Protein AF-W2M562-F1 (afdb_monomer)

Mean predicted aligned error: 15.09 Å

pLDDT: mean 83.41, std 9.95, range [52.66, 96.5]

Secondary structure (DSSP, 8-state):
-EEE--SSEEEEEEEEETTEEEEEEEEE-SSSPPP--TT---EE---TTPPPSSTTEEETTSHHHHHHHHHHHHHHS-HHHHHHHHHHHHHHHHTSPPSS----PPPP--PPPPPSGGGTTS-TT---HHHHHHHHHHHHHH--

Foldseek 3Di:
DKFADDPFWDWDQDDDDPNHRPDIDIAGLDPDDDDDDPPDPGDDDDDPPDDDPDPRIDDCPDPVSVVSVVSSCVRPDDPVVVVVVVVVVVVVVVVDDPPDDDDDDPDPPDDDDDDVVVVVVPDPPDDDPVRVVVVVVVVVVVVD

Structure (mmCIF, N/CA/C/O backbone):
data_AF-W2M562-F1
#
_entry.id   AF-W2M562-F1
#
loop_
_atom_site.group_PDB
_atom_site.id
_atom_site.type_symbol
_atom_site.label_atom_id
_atom_site.label_alt_id
_atom_site.label_comp_id
_atom_site.label_asym_id
_atom_site.label_entity_id
_atom_site.label_seq_id
_atom_site.pdbx_PDB_ins_code
_atom_site.Cartn_x
_atom_site.Cartn_y
_atom_site.Cartn_z
_atom_site.occupancy
_atom_site.B_iso_or_equiv
_atom_site.auth_seq_id
_atom_site.auth_comp_id
_atom_site.auth_asym_id
_atom_site.auth_atom_id
_atom_site.pdbx_PDB_model_num
ATOM 1 N N . MET A 1 1 ? 14.201 -9.585 -6.812 1.00 86.25 1 MET A N 1
ATOM 2 C CA . MET A 1 1 ? 13.310 -8.873 -7.762 1.00 86.25 1 MET A CA 1
ATOM 3 C C . MET A 1 1 ? 13.239 -7.412 -7.375 1.00 86.25 1 MET A C 1
ATOM 5 O O . MET A 1 1 ? 13.188 -7.111 -6.186 1.00 86.25 1 MET A O 1
ATOM 9 N N . TRP A 1 2 ? 13.209 -6.537 -8.370 1.00 90.25 2 TRP A N 1
ATOM 10 C CA . TRP A 1 2 ? 13.149 -5.095 -8.197 1.00 90.25 2 TRP A CA 1
ATOM 11 C C . TRP A 1 2 ? 11.940 -4.532 -8.932 1.00 90.25 2 TRP A C 1
ATOM 13 O O . TRP A 1 2 ? 11.614 -4.987 -10.028 1.00 90.25 2 TRP A O 1
ATOM 23 N N . VAL A 1 3 ? 11.282 -3.547 -8.331 1.00 91.94 3 VAL A N 1
ATOM 24 C CA . VAL A 1 3 ? 10.059 -2.932 -8.854 1.00 91.94 3 VAL A CA 1
ATOM 25 C C . VAL A 1 3 ? 10.233 -1.424 -8.902 1.00 91.94 3 VAL A C 1
ATOM 27 O O . VAL A 1 3 ? 10.821 -0.836 -7.998 1.00 91.94 3 VAL A O 1
ATOM 30 N N . ARG A 1 4 ? 9.711 -0.795 -9.949 1.00 92.62 4 ARG A N 1
ATOM 31 C CA . ARG A 1 4 ? 9.718 0.651 -10.137 1.00 92.62 4 ARG A CA 1
ATOM 32 C C . ARG A 1 4 ? 8.287 1.166 -10.196 1.00 92.62 4 ARG A C 1
ATOM 34 O O . ARG A 1 4 ? 7.488 0.726 -11.019 1.00 92.62 4 ARG A O 1
ATOM 41 N N . ARG A 1 5 ? 7.987 2.138 -9.340 1.00 90.25 5 ARG A N 1
ATOM 42 C CA . ARG A 1 5 ? 6.747 2.910 -9.393 1.00 90.25 5 ARG A CA 1
ATOM 43 C C . ARG A 1 5 ? 6.832 3.971 -10.494 1.00 90.25 5 ARG A C 1
ATOM 45 O O . ARG A 1 5 ? 7.897 4.528 -10.762 1.00 90.25 5 ARG A O 1
ATOM 52 N N . THR A 1 6 ? 5.686 4.274 -11.092 1.00 89.81 6 THR A N 1
ATOM 53 C CA . THR A 1 6 ? 5.482 5.493 -11.885 1.00 89.81 6 THR A CA 1
ATOM 54 C C . THR A 1 6 ? 4.624 6.478 -11.100 1.00 89.81 6 THR A C 1
ATOM 56 O O . THR A 1 6 ? 3.994 6.114 -10.108 1.00 89.81 6 THR A O 1
ATOM 59 N N . GLU A 1 7 ? 4.572 7.727 -11.545 1.00 88.44 7 GLU A N 1
ATOM 60 C CA . GLU A 1 7 ? 3.745 8.754 -10.907 1.00 88.44 7 GLU A CA 1
ATOM 61 C C . GLU A 1 7 ? 2.289 8.290 -10.723 1.00 88.44 7 GLU A C 1
ATOM 63 O O . GLU A 1 7 ? 1.728 8.413 -9.635 1.00 88.44 7 GLU A O 1
ATOM 68 N N . LYS A 1 8 ? 1.740 7.634 -11.754 1.00 90.56 8 LYS A N 1
ATOM 69 C CA . LYS A 1 8 ? 0.333 7.224 -11.830 1.00 90.56 8 LYS A CA 1
ATOM 70 C C . LYS A 1 8 ? 0.067 5.778 -11.411 1.00 90.56 8 LYS A C 1
ATOM 72 O O . LYS A 1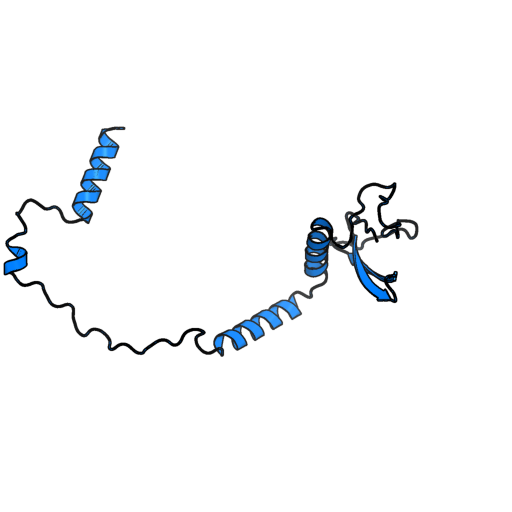 8 ? -1.055 5.462 -11.039 1.00 90.56 8 LYS A O 1
ATOM 77 N N . VAL A 1 9 ? 1.058 4.884 -11.490 1.00 91.88 9 VAL A N 1
ATOM 78 C CA . VAL A 1 9 ? 0.849 3.437 -11.303 1.00 91.88 9 VAL A CA 1
ATOM 79 C C . VAL A 1 9 ? 1.868 2.822 -10.356 1.00 91.88 9 VAL A C 1
ATOM 81 O O . VAL A 1 9 ? 3.083 2.997 -10.523 1.00 91.88 9 VAL A O 1
ATOM 84 N N . ILE A 1 10 ? 1.360 2.028 -9.412 1.00 93.56 10 ILE A N 1
ATOM 85 C CA . ILE A 1 10 ? 2.146 1.227 -8.474 1.00 93.56 10 ILE A CA 1
ATOM 86 C C . ILE A 1 10 ? 2.057 -0.256 -8.866 1.00 93.56 10 ILE A C 1
ATOM 88 O O . ILE A 1 10 ? 0.951 -0.791 -8.964 1.00 93.56 10 ILE A O 1
ATOM 92 N N . PRO A 1 11 ? 3.192 -0.948 -9.076 1.00 92.88 11 PRO A N 1
ATOM 93 C CA . PRO A 1 11 ? 3.192 -2.385 -9.301 1.00 92.88 11 PRO A CA 1
ATOM 94 C C . PRO A 1 11 ? 3.210 -3.151 -7.973 1.00 92.88 11 PRO A C 1
ATOM 96 O O . PRO A 1 11 ? 4.010 -2.869 -7.078 1.00 92.88 11 PRO A O 1
ATOM 99 N N . SER A 1 12 ? 2.375 -4.180 -7.885 1.00 90.69 12 SER A N 1
ATOM 100 C CA . SER A 1 12 ? 2.304 -5.124 -6.770 1.00 90.69 12 SER A CA 1
ATOM 101 C C . SER A 1 12 ? 2.567 -6.531 -7.284 1.00 90.69 12 SER A C 1
ATOM 103 O O . SER A 1 12 ? 1.880 -7.020 -8.185 1.00 90.69 12 SER A O 1
ATOM 105 N N . VAL A 1 13 ? 3.543 -7.222 -6.706 1.00 87.94 13 VAL A N 1
ATOM 106 C CA . VAL A 1 13 ? 3.800 -8.622 -7.061 1.00 87.94 13 VAL A CA 1
ATOM 107 C C . VAL A 1 13 ? 2.817 -9.502 -6.300 1.00 87.94 13 VAL A C 1
ATOM 109 O O . VAL A 1 13 ? 2.821 -9.514 -5.075 1.00 87.94 13 VAL A O 1
ATOM 112 N N . THR A 1 14 ? 1.941 -10.203 -7.021 1.00 81.31 14 THR A N 1
ATOM 113 C CA . THR A 1 14 ? 0.794 -10.915 -6.415 1.00 81.31 14 THR A CA 1
ATOM 114 C C . THR A 1 14 ? 0.952 -12.426 -6.401 1.00 81.31 14 THR A C 1
ATOM 116 O O . THR A 1 14 ? 0.290 -13.103 -5.621 1.00 81.31 14 THR A O 1
ATOM 119 N N . ARG A 1 15 ? 1.812 -12.983 -7.258 1.00 73.00 15 ARG A N 1
ATOM 120 C CA . ARG A 1 15 ? 2.010 -14.431 -7.331 1.00 73.00 15 ARG A CA 1
ATOM 121 C C . ARG A 1 15 ? 3.463 -14.767 -7.581 1.00 73.00 15 ARG A C 1
ATOM 123 O O . ARG A 1 15 ? 4.042 -14.268 -8.544 1.00 73.00 15 ARG A O 1
ATOM 130 N N . PHE A 1 16 ? 3.987 -15.683 -6.779 1.00 75.12 16 PHE A N 1
ATOM 131 C CA . PHE A 1 16 ? 5.269 -16.337 -6.999 1.00 75.12 16 PHE A CA 1
ATOM 132 C C . PHE A 1 16 ? 5.046 -17.815 -7.330 1.00 75.12 16 PHE A C 1
ATOM 134 O O . PHE A 1 16 ? 4.131 -18.450 -6.803 1.00 75.12 16 PHE A O 1
ATOM 141 N N . ARG A 1 17 ? 5.867 -18.372 -8.218 1.00 73.94 17 ARG A N 1
ATOM 142 C CA . ARG A 1 17 ? 6.043 -19.820 -8.371 1.00 73.94 17 ARG A CA 1
ATOM 143 C C . ARG A 1 17 ? 7.536 -20.108 -8.406 1.00 73.94 17 ARG A C 1
ATOM 145 O O . ARG A 1 17 ? 8.222 -19.553 -9.259 1.00 73.94 17 ARG A O 1
ATOM 152 N N . ARG A 1 18 ? 8.018 -20.976 -7.507 1.00 77.12 18 ARG A N 1
ATOM 153 C CA . ARG A 1 18 ? 9.441 -21.362 -7.403 1.00 77.12 18 ARG A CA 1
ATOM 154 C C . ARG A 1 18 ? 10.371 -20.133 -7.398 1.00 77.12 18 ARG A C 1
ATOM 156 O O . ARG A 1 18 ? 11.222 -20.004 -8.271 1.00 77.12 18 ARG A O 1
ATOM 163 N N . ASP A 1 19 ? 10.095 -19.175 -6.511 1.00 70.38 19 ASP A N 1
ATOM 164 C CA . ASP A 1 19 ? 10.805 -17.886 -6.384 1.00 70.38 19 ASP A CA 1
ATOM 165 C C . ASP A 1 19 ? 10.807 -16.971 -7.617 1.00 70.38 19 ASP A C 1
ATOM 167 O O . ASP A 1 19 ? 11.498 -15.950 -7.658 1.00 70.38 19 ASP A O 1
ATOM 171 N N . ARG A 1 20 ? 9.967 -17.267 -8.614 1.00 71.50 20 ARG A N 1
ATOM 172 C CA . ARG A 1 20 ? 9.763 -16.407 -9.780 1.00 71.50 20 ARG A CA 1
ATOM 173 C C . ARG A 1 20 ? 8.422 -15.685 -9.692 1.00 71.50 20 ARG A C 1
ATOM 175 O O . ARG A 1 20 ? 7.398 -16.337 -9.476 1.00 71.50 20 ARG A O 1
ATOM 182 N N . PRO A 1 21 ? 8.388 -14.357 -9.875 1.00 74.62 21 PRO A N 1
ATOM 183 C CA . PRO A 1 21 ? 7.141 -13.614 -9.976 1.00 74.62 21 PRO A CA 1
ATOM 184 C C . PRO A 1 21 ? 6.392 -14.056 -11.238 1.00 74.62 21 PRO A C 1
ATOM 186 O O . PRO A 1 21 ? 6.918 -13.986 -12.343 1.00 74.62 21 PRO A O 1
ATOM 189 N N . VAL A 1 22 ? 5.160 -14.523 -11.071 1.00 79.88 22 VAL A N 1
ATOM 190 C CA . VAL A 1 22 ? 4.294 -14.985 -12.168 1.00 79.88 22 VAL A CA 1
ATOM 191 C C . VAL A 1 22 ? 3.287 -13.918 -12.567 1.00 79.88 22 VAL A C 1
ATOM 193 O O . VAL A 1 22 ? 2.876 -13.854 -13.721 1.00 79.88 22 VAL A O 1
ATOM 196 N N . ARG A 1 23 ? 2.868 -13.075 -11.620 1.00 87.69 23 ARG A N 1
ATOM 197 C CA . ARG A 1 23 ? 1.867 -12.041 -11.878 1.00 87.69 23 ARG A CA 1
ATOM 198 C C . ARG A 1 23 ? 2.206 -10.756 -11.147 1.00 87.69 23 ARG A C 1
ATOM 200 O O . ARG A 1 23 ? 2.409 -10.749 -9.930 1.00 87.69 23 ARG A O 1
ATOM 207 N N . ILE A 1 24 ? 2.193 -9.666 -11.903 1.00 88.50 24 ILE A N 1
ATOM 208 C CA . ILE A 1 24 ? 2.303 -8.305 -11.394 1.00 88.50 24 ILE A CA 1
ATOM 209 C C . ILE A 1 24 ? 0.950 -7.640 -11.618 1.00 88.50 24 ILE A C 1
ATOM 211 O O . ILE A 1 24 ? 0.420 -7.648 -12.727 1.00 88.50 24 ILE A O 1
ATOM 215 N N . ARG A 1 25 ? 0.369 -7.117 -10.544 1.00 90.25 25 ARG A N 1
ATOM 216 C CA . ARG A 1 25 ? -0.830 -6.286 -10.584 1.00 90.25 25 ARG A CA 1
ATOM 217 C C . ARG A 1 25 ? -0.388 -4.834 -10.681 1.00 90.25 25 ARG A C 1
ATOM 219 O O . ARG A 1 25 ? 0.536 -4.435 -9.982 1.00 90.25 25 ARG A O 1
ATOM 226 N N . LEU A 1 26 ? -1.039 -4.066 -11.541 1.00 91.25 26 LEU A N 1
ATOM 227 C CA . LEU A 1 26 ? -0.804 -2.636 -11.678 1.00 91.25 26 LEU A CA 1
ATOM 228 C C . LEU A 1 26 ? -1.990 -1.897 -11.073 1.00 91.25 26 LEU A C 1
ATOM 230 O O . LEU A 1 26 ? -3.120 -2.092 -11.515 1.00 91.25 26 LEU A O 1
ATOM 234 N N . THR A 1 27 ? -1.730 -1.079 -10.060 1.00 92.06 27 THR A N 1
ATOM 235 C CA . THR A 1 27 ? -2.747 -0.243 -9.425 1.00 92.06 27 THR A CA 1
ATOM 236 C C . THR A 1 27 ? -2.590 1.184 -9.921 1.00 92.06 27 THR A C 1
ATOM 238 O O . THR A 1 27 ? -1.534 1.788 -9.724 1.00 92.06 27 THR A O 1
ATOM 241 N N . ASN A 1 28 ? -3.632 1.718 -10.560 1.00 92.56 28 ASN A N 1
ATOM 242 C CA . ASN A 1 28 ? -3.722 3.145 -10.842 1.00 92.56 28 ASN A CA 1
ATOM 243 C C . ASN A 1 28 ? -3.996 3.894 -9.531 1.00 92.56 28 ASN A C 1
ATOM 245 O O . ASN A 1 28 ? -4.956 3.583 -8.837 1.00 92.56 28 ASN A O 1
ATOM 249 N N . VAL A 1 29 ? -3.126 4.842 -9.203 1.00 90.31 29 VAL A N 1
ATOM 250 C CA . VAL A 1 29 ? -3.205 5.706 -8.013 1.00 90.31 29 VAL A CA 1
ATOM 251 C C . VAL A 1 29 ? -3.608 7.133 -8.395 1.00 90.31 29 VAL A C 1
ATOM 253 O O . VAL A 1 29 ? -3.842 7.971 -7.534 1.00 90.31 29 VAL A O 1
ATOM 256 N N . SER A 1 30 ? -3.691 7.435 -9.692 1.00 87.50 30 SER A N 1
ATOM 257 C CA . SER A 1 30 ? -4.177 8.728 -10.163 1.00 87.50 30 SER A CA 1
ATOM 258 C C . SER A 1 30 ? -5.696 8.735 -10.314 1.00 87.50 30 SER A C 1
ATOM 260 O O . SER A 1 30 ? -6.298 7.725 -10.670 1.00 87.50 30 SER A O 1
ATOM 262 N N . GLU A 1 31 ? -6.302 9.905 -10.118 1.00 85.56 31 GLU A N 1
ATOM 263 C CA . GLU A 1 31 ? -7.746 10.125 -10.300 1.00 85.56 31 GLU A CA 1
ATOM 264 C C . GLU A 1 31 ? -8.205 9.916 -11.751 1.00 85.56 31 GLU A C 1
ATOM 266 O O . GLU A 1 31 ? -9.376 9.666 -12.021 1.00 85.56 31 GLU A O 1
ATOM 271 N N . ARG A 1 32 ? -7.275 10.028 -12.706 1.00 87.88 32 ARG A N 1
ATOM 272 C CA . ARG A 1 32 ? -7.534 9.897 -14.143 1.00 87.88 32 ARG A CA 1
ATOM 273 C C . ARG A 1 32 ? -7.088 8.532 -14.649 1.00 87.88 32 ARG A C 1
ATOM 275 O O . ARG A 1 32 ? -6.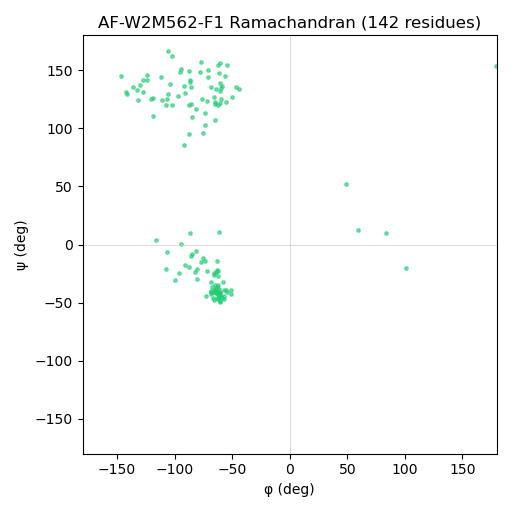263 7.856 -14.038 1.00 87.88 32 ARG A O 1
ATOM 282 N N . SER A 1 33 ? -7.578 8.142 -15.820 1.00 86.69 33 SER A N 1
ATOM 283 C CA . SER A 1 33 ? -7.095 6.950 -16.516 1.00 86.69 33 SER A CA 1
ATOM 284 C C . SER A 1 33 ? -5.578 7.034 -16.730 1.00 86.69 33 SER A C 1
ATOM 286 O O . SER A 1 33 ? -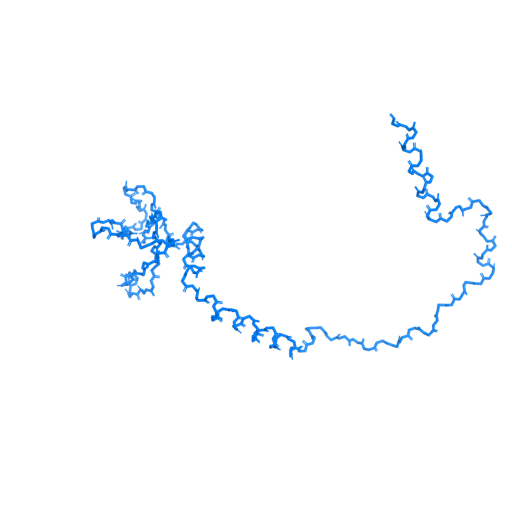5.065 7.982 -17.330 1.00 86.69 33 SER A O 1
ATOM 288 N N . ALA A 1 34 ? -4.847 6.042 -16.221 1.00 87.56 34 ALA A N 1
ATOM 289 C CA . ALA A 1 34 ? -3.404 5.962 -16.381 1.00 87.56 34 ALA A CA 1
ATOM 290 C C . ALA A 1 34 ? -3.037 5.162 -17.631 1.00 87.56 34 ALA A C 1
ATOM 292 O O . ALA A 1 34 ? -3.493 4.037 -17.826 1.00 87.56 34 ALA A O 1
ATOM 293 N N . TYR A 1 35 ? -2.154 5.730 -18.449 1.00 89.06 35 TYR A N 1
ATOM 294 C CA . TYR A 1 35 ? -1.541 5.039 -19.574 1.00 89.06 35 TYR A CA 1
ATOM 295 C C . TYR A 1 35 ? -0.162 4.512 -19.173 1.00 89.06 35 TYR A C 1
ATOM 297 O O . TYR A 1 35 ? 0.679 5.267 -18.678 1.00 89.06 35 TYR A O 1
ATOM 305 N N . VAL A 1 36 ? 0.073 3.218 -19.394 1.00 86.75 36 VAL A N 1
ATOM 306 C CA . VAL A 1 36 ? 1.363 2.564 -19.151 1.00 86.75 36 VAL A CA 1
ATOM 307 C C . VAL A 1 36 ? 1.871 2.005 -20.479 1.00 86.75 36 VAL A C 1
ATOM 309 O O . VAL A 1 36 ? 1.298 1.037 -20.977 1.00 86.75 36 VAL A O 1
ATOM 312 N N . PRO A 1 37 ? 2.943 2.576 -21.058 1.00 88.38 37 PRO A N 1
ATOM 313 C CA . PRO A 1 37 ? 3.541 2.029 -22.270 1.00 88.38 37 PRO A CA 1
ATOM 314 C C . PRO A 1 37 ? 4.042 0.599 -22.040 1.00 88.38 37 PRO A C 1
ATOM 316 O O . PRO A 1 37 ? 4.678 0.328 -21.020 1.00 88.38 37 PRO A O 1
ATOM 319 N N . ALA A 1 38 ? 3.837 -0.292 -23.012 1.00 83.88 38 ALA A N 1
ATOM 320 C CA . ALA A 1 38 ? 4.247 -1.699 -22.919 1.00 83.88 38 ALA A CA 1
ATOM 321 C C . ALA A 1 38 ? 5.758 -1.881 -22.670 1.00 83.88 38 ALA A C 1
ATOM 323 O O . ALA A 1 38 ? 6.178 -2.807 -21.984 1.00 83.88 38 ALA A O 1
ATOM 324 N N . PHE A 1 39 ? 6.582 -0.966 -23.188 1.00 83.44 39 PHE A N 1
ATOM 325 C CA . PHE A 1 39 ? 8.045 -1.008 -23.060 1.00 83.44 39 PHE A CA 1
ATOM 326 C C . PHE A 1 39 ? 8.552 -0.462 -21.719 1.00 83.44 39 PHE A C 1
ATOM 328 O O . PHE A 1 39 ? 9.755 -0.501 -21.444 1.00 83.44 39 PHE A O 1
ATOM 335 N N . ASN A 1 40 ? 7.662 0.083 -20.884 1.00 85.75 40 ASN A N 1
ATOM 336 C CA . ASN A 1 40 ? 8.056 0.651 -19.609 1.00 85.75 40 ASN A CA 1
ATOM 337 C C . ASN A 1 40 ? 8.388 -0.476 -18.624 1.00 85.75 40 ASN A C 1
ATOM 339 O O . ASN A 1 40 ? 7.529 -1.253 -18.206 1.00 85.75 40 ASN A O 1
ATOM 343 N N . ARG A 1 41 ? 9.665 -0.573 -18.249 1.00 87.44 41 ARG A N 1
ATOM 344 C CA . ARG A 1 41 ? 10.153 -1.608 -17.334 1.00 87.44 41 ARG A CA 1
ATOM 345 C C . ARG A 1 41 ? 9.722 -1.265 -15.907 1.00 87.44 41 ARG A C 1
ATOM 347 O O . ARG A 1 41 ? 10.371 -0.483 -15.219 1.00 87.44 41 ARG A O 1
ATOM 354 N N . LEU A 1 42 ? 8.603 -1.844 -15.476 1.00 88.69 42 LEU A N 1
ATOM 355 C CA . LEU A 1 42 ? 8.069 -1.676 -14.118 1.00 88.69 42 LEU A CA 1
ATOM 356 C C . LEU A 1 42 ? 8.639 -2.685 -13.119 1.00 88.69 42 LEU A C 1
ATOM 358 O O . LEU A 1 42 ? 8.590 -2.461 -11.912 1.00 88.69 42 LEU A O 1
ATOM 362 N N . ALA A 1 43 ? 9.189 -3.795 -13.602 1.00 89.06 43 ALA A N 1
ATOM 363 C CA . ALA A 1 43 ? 9.845 -4.782 -12.768 1.00 89.06 43 ALA A CA 1
ATOM 364 C C . ALA A 1 43 ? 11.003 -5.438 -13.509 1.00 89.06 43 ALA A C 1
ATOM 366 O O . ALA A 1 43 ? 10.934 -5.668 -14.716 1.00 89.06 43 ALA A O 1
ATOM 367 N N . VAL A 1 44 ? 12.059 -5.750 -12.764 1.00 89.31 44 VAL A N 1
ATOM 368 C CA . VAL A 1 44 ? 13.248 -6.424 -13.277 1.00 89.31 44 VAL A CA 1
ATOM 369 C C . VAL A 1 44 ? 13.671 -7.511 -12.292 1.00 89.31 44 VAL A C 1
ATOM 371 O O . VAL A 1 44 ? 13.697 -7.323 -11.070 1.00 89.31 44 VAL A O 1
ATOM 374 N N . LEU A 1 45 ? 13.997 -8.678 -12.836 1.00 87.12 45 LEU A N 1
ATOM 375 C CA . LEU A 1 45 ? 14.688 -9.738 -12.117 1.00 87.12 45 LEU A CA 1
ATOM 376 C C . LEU A 1 45 ? 16.190 -9.495 -12.254 1.00 87.12 45 LEU A C 1
ATOM 378 O O . LEU A 1 45 ? 16.708 -9.428 -13.361 1.00 87.12 45 LEU A O 1
ATOM 382 N N . VAL A 1 46 ? 16.857 -9.323 -11.120 1.00 86.44 46 VAL A N 1
ATOM 383 C CA . VAL A 1 46 ? 18.303 -9.107 -11.019 1.00 86.44 46 VAL A CA 1
ATOM 384 C C . VAL A 1 46 ? 18.850 -10.198 -10.103 1.00 86.44 46 VAL A C 1
ATOM 386 O O . VAL A 1 46 ? 18.132 -10.620 -9.185 1.00 86.44 46 VAL A O 1
ATOM 389 N N . LEU A 1 47 ? 20.071 -10.664 -10.379 1.00 82.12 47 LEU A N 1
ATOM 390 C CA . LEU A 1 47 ? 20.767 -11.644 -9.548 1.00 82.12 47 LEU A CA 1
ATOM 391 C C . LEU A 1 47 ? 20.971 -11.101 -8.127 1.00 82.12 47 LEU A C 1
ATOM 393 O O . LEU A 1 47 ? 20.931 -9.896 -7.873 1.00 82.12 47 LEU A O 1
ATOM 397 N N . ILE A 1 48 ? 21.126 -12.014 -7.173 1.00 79.50 48 ILE A N 1
ATOM 398 C CA . ILE A 1 48 ? 21.364 -11.654 -5.775 1.00 79.50 48 ILE A CA 1
ATOM 399 C C . ILE A 1 48 ? 22.736 -10.973 -5.687 1.00 79.50 48 ILE A C 1
ATOM 401 O O . ILE A 1 48 ? 23.718 -11.527 -6.160 1.00 79.50 48 ILE A O 1
ATOM 405 N N . GLY A 1 49 ? 22.788 -9.780 -5.088 1.00 82.31 49 GLY A N 1
ATOM 406 C CA . GLY A 1 49 ? 24.010 -8.972 -4.960 1.00 82.31 49 GLY A CA 1
ATOM 407 C C . GLY A 1 49 ? 24.122 -7.832 -5.975 1.00 82.31 49 GLY A C 1
ATOM 408 O O . GLY A 1 49 ? 24.785 -6.840 -5.690 1.00 82.31 49 GLY A O 1
ATOM 409 N N . ASP A 1 50 ? 23.394 -7.907 -7.090 1.00 84.50 50 ASP A N 1
ATOM 410 C CA . ASP A 1 50 ? 23.436 -6.892 -8.142 1.00 84.50 50 ASP A CA 1
ATOM 411 C C . ASP A 1 50 ? 22.332 -5.829 -7.991 1.00 84.50 50 ASP A C 1
ATOM 413 O O . ASP A 1 50 ? 21.220 -6.088 -7.505 1.00 84.50 50 ASP A O 1
ATOM 417 N N . LEU A 1 51 ? 22.626 -4.617 -8.475 1.00 86.06 51 LEU A N 1
ATOM 418 C CA . LEU A 1 51 ? 21.691 -3.493 -8.536 1.00 86.06 51 LEU A CA 1
ATOM 419 C C . LEU A 1 51 ? 21.182 -3.287 -9.976 1.00 86.06 51 LEU A C 1
ATOM 421 O O . LEU A 1 51 ? 21.967 -3.347 -10.926 1.00 86.06 51 LEU A O 1
ATOM 425 N N . PRO A 1 52 ? 19.883 -3.008 -10.190 1.00 87.25 52 PRO A N 1
ATOM 426 C CA . PRO A 1 52 ? 19.395 -2.600 -11.502 1.00 87.25 52 PRO A CA 1
ATOM 427 C C . PRO A 1 52 ? 20.096 -1.318 -11.979 1.00 87.25 52 PRO A C 1
ATOM 429 O O . PRO A 1 52 ? 20.221 -0.350 -11.238 1.00 87.25 52 PRO A O 1
ATOM 432 N N . ARG A 1 53 ? 20.495 -1.295 -13.258 1.00 84.19 53 ARG A N 1
ATOM 433 C CA . ARG A 1 53 ? 21.194 -0.153 -13.886 1.00 84.19 53 ARG A CA 1
ATOM 434 C C . ARG A 1 53 ? 20.363 1.131 -13.951 1.00 84.19 53 ARG A C 1
ATOM 436 O O . ARG A 1 53 ? 20.909 2.215 -14.098 1.00 84.19 53 ARG A O 1
ATOM 443 N N . ALA A 1 54 ? 19.041 1.007 -13.917 1.00 83.81 54 ALA A N 1
ATOM 444 C CA . ALA A 1 54 ? 18.127 2.134 -14.009 1.00 83.81 54 ALA A CA 1
ATOM 445 C C . ALA A 1 54 ? 17.706 2.618 -12.615 1.00 83.81 54 ALA A C 1
ATOM 447 O O . ALA A 1 54 ? 17.573 1.832 -11.679 1.00 83.81 54 ALA A O 1
ATOM 448 N N . VAL A 1 55 ? 17.452 3.920 -12.497 1.00 84.88 55 VAL A N 1
ATOM 449 C CA . VAL A 1 55 ? 17.057 4.563 -11.237 1.00 84.88 55 VAL A CA 1
ATOM 450 C C . VAL A 1 55 ? 15.589 4.305 -10.877 1.00 84.88 55 VAL A C 1
ATOM 452 O O . VAL A 1 55 ? 14.750 4.020 -11.735 1.00 84.88 55 VAL A O 1
ATOM 455 N N . GLY A 1 56 ? 15.267 4.431 -9.586 1.00 86.69 56 GLY A N 1
ATOM 456 C CA . GLY A 1 56 ? 13.889 4.362 -9.077 1.00 86.69 56 GLY A CA 1
ATOM 457 C C . GLY A 1 56 ? 13.354 2.950 -8.825 1.00 86.69 56 GLY A C 1
ATOM 458 O O . GLY A 1 56 ? 12.161 2.783 -8.573 1.00 86.69 56 GLY A O 1
ATOM 459 N N . TYR A 1 57 ? 14.218 1.938 -8.881 1.00 91.12 57 TYR A N 1
ATOM 460 C CA . TYR A 1 57 ? 13.870 0.573 -8.515 1.00 91.12 57 TYR A CA 1
ATOM 461 C C . TYR A 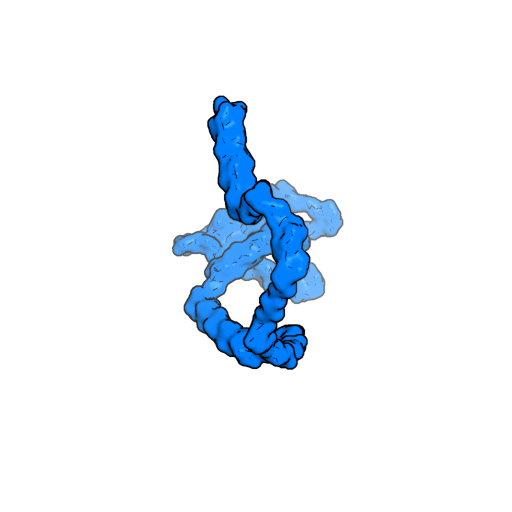1 57 ? 14.048 0.332 -7.020 1.00 91.12 57 TYR A C 1
ATOM 463 O 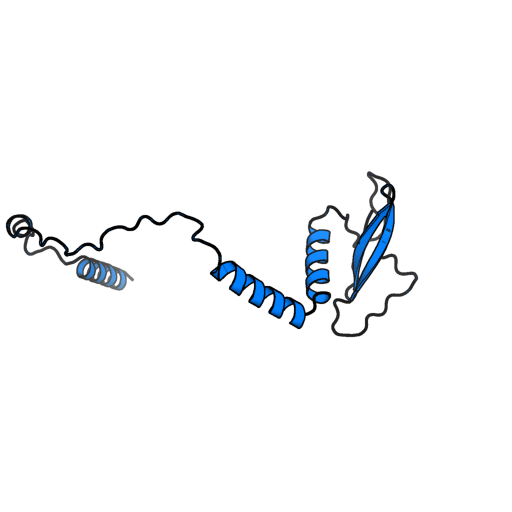O . TYR A 1 57 ? 15.007 0.784 -6.399 1.00 91.12 57 TYR A O 1
ATOM 471 N N . VAL A 1 58 ? 13.125 -0.434 -6.457 1.00 91.19 58 VAL A N 1
ATOM 472 C CA . VAL A 1 58 ? 13.063 -0.765 -5.039 1.00 91.19 58 VAL A CA 1
ATOM 473 C C . VAL A 1 58 ? 12.900 -2.277 -4.903 1.00 91.19 58 VAL A C 1
ATOM 475 O O . VAL A 1 58 ? 12.143 -2.899 -5.655 1.00 91.19 58 VAL A O 1
ATOM 478 N N . ARG A 1 59 ? 13.632 -2.892 -3.967 1.00 90.44 59 ARG A N 1
ATOM 479 C CA . ARG A 1 59 ? 13.445 -4.311 -3.636 1.00 90.44 59 ARG A CA 1
ATOM 480 C C . ARG A 1 59 ? 12.125 -4.527 -2.906 1.00 90.44 59 ARG A C 1
ATOM 482 O O . ARG A 1 59 ? 11.678 -3.674 -2.146 1.00 90.44 59 ARG A O 1
ATOM 489 N N . LEU A 1 60 ? 11.552 -5.711 -3.080 1.00 88.75 60 LEU A N 1
ATOM 490 C CA . LEU A 1 60 ? 10.291 -6.102 -2.443 1.00 88.75 60 LEU A CA 1
ATOM 491 C C . LEU A 1 60 ? 10.345 -6.127 -0.906 1.00 88.75 60 LEU A C 1
ATOM 493 O O . LEU A 1 60 ? 9.326 -5.940 -0.253 1.00 88.75 60 LEU A O 1
ATOM 497 N N . ASP A 1 61 ? 11.520 -6.353 -0.324 1.00 88.06 61 ASP A N 1
ATOM 498 C CA . ASP A 1 61 ? 11.756 -6.363 1.125 1.00 88.06 61 ASP A CA 1
ATOM 499 C C . ASP A 1 61 ? 12.024 -4.963 1.705 1.00 88.06 61 ASP A C 1
ATOM 501 O O . ASP A 1 61 ? 12.048 -4.784 2.924 1.00 88.06 61 ASP A O 1
ATOM 505 N N . SER A 1 62 ? 12.179 -3.947 0.853 1.00 91.19 62 SER A N 1
ATOM 506 C CA . SER A 1 62 ? 12.441 -2.578 1.286 1.00 91.19 62 SER A CA 1
ATOM 507 C C . SER A 1 62 ? 11.218 -1.937 1.941 1.00 91.19 62 SER A C 1
ATOM 509 O O . SER A 1 62 ? 10.086 -2.085 1.473 1.00 91.19 62 SER A O 1
ATOM 511 N N . LYS A 1 63 ? 11.460 -1.103 2.960 1.00 93.69 63 LYS A N 1
ATOM 512 C CA . LYS A 1 63 ? 10.426 -0.257 3.574 1.00 93.69 63 LYS A CA 1
ATOM 513 C C . LYS A 1 63 ? 9.712 0.621 2.539 1.00 93.69 63 LYS A C 1
ATOM 515 O O . LYS A 1 63 ? 8.491 0.664 2.536 1.00 93.69 63 LYS A O 1
ATOM 520 N N . LYS A 1 64 ? 10.447 1.192 1.575 1.00 92.25 64 LYS A N 1
ATOM 521 C CA . LYS A 1 64 ? 9.858 2.000 0.490 1.00 92.25 64 LYS A CA 1
ATOM 522 C C . LYS A 1 64 ? 8.815 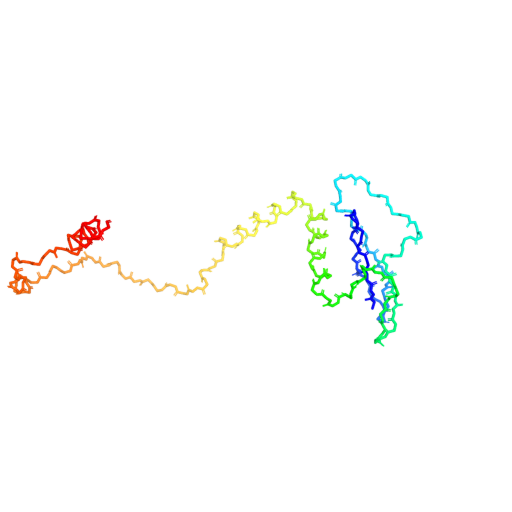1.227 -0.320 1.00 92.25 64 LYS A C 1
ATOM 524 O O . LYS A 1 64 ? 7.801 1.792 -0.710 1.00 92.25 64 LYS A O 1
ATOM 529 N N . TYR A 1 65 ? 9.056 -0.061 -0.579 1.00 92.75 65 TYR A N 1
ATOM 530 C CA . TYR A 1 65 ? 8.084 -0.893 -1.283 1.00 92.75 65 TYR A CA 1
ATOM 531 C C . TYR A 1 65 ? 6.842 -1.118 -0.423 1.00 92.75 65 TYR A C 1
ATOM 533 O O . TYR A 1 65 ? 5.736 -0.989 -0.940 1.00 92.75 65 TYR A O 1
ATOM 541 N N . LYS A 1 66 ? 7.012 -1.390 0.879 1.00 92.75 66 LYS A N 1
ATOM 542 C CA . LYS A 1 66 ? 5.887 -1.511 1.821 1.00 92.75 66 LYS A CA 1
ATOM 543 C C . LYS A 1 66 ? 5.031 -0.244 1.829 1.00 92.75 66 LYS A C 1
ATOM 545 O O . LYS A 1 66 ? 3.824 -0.353 1.654 1.00 92.75 66 LYS A O 1
ATOM 550 N N . ASP A 1 67 ? 5.652 0.930 1.909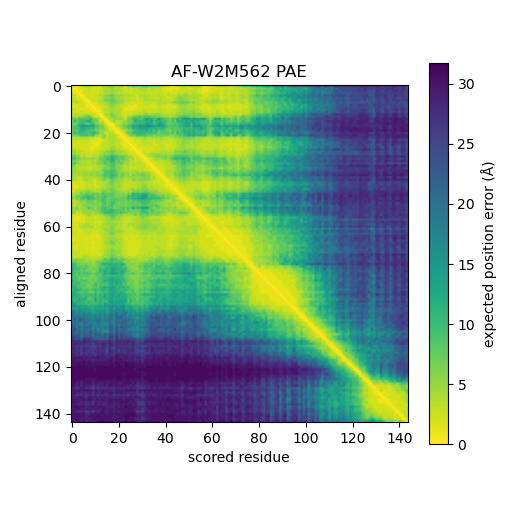 1.00 93.56 67 ASP A N 1
ATOM 551 C CA . ASP A 1 67 ? 4.944 2.217 1.880 1.00 93.56 67 ASP A CA 1
ATOM 552 C C . ASP A 1 67 ? 4.156 2.396 0.567 1.00 93.56 67 ASP A C 1
ATOM 554 O O . ASP A 1 67 ? 3.001 2.814 0.566 1.00 93.56 67 ASP A O 1
ATOM 558 N N . TRP A 1 68 ? 4.728 1.998 -0.576 1.00 93.38 68 TRP A N 1
ATOM 559 C CA . TRP A 1 68 ? 4.005 2.015 -1.854 1.00 93.38 68 TRP A CA 1
ATOM 560 C C . TRP A 1 68 ? 2.827 1.038 -1.889 1.00 93.38 68 TRP A C 1
ATOM 562 O O . TRP A 1 68 ? 1.813 1.333 -2.519 1.00 93.38 68 TRP A O 1
ATOM 572 N N . GLN A 1 69 ? 2.941 -0.119 -1.232 1.00 93.56 69 GLN A N 1
ATOM 573 C CA . GLN A 1 69 ? 1.829 -1.064 -1.144 1.00 93.56 69 GLN A CA 1
ATOM 574 C C . GLN A 1 69 ? 0.679 -0.519 -0.293 1.00 93.56 69 GLN A C 1
ATOM 576 O O . GLN A 1 69 ? -0.470 -0.801 -0.625 1.00 93.56 69 GLN A O 1
ATOM 581 N N . VAL A 1 70 ? 0.961 0.292 0.733 1.00 92.31 70 VAL A N 1
ATOM 582 C CA . VAL A 1 70 ? -0.082 0.997 1.500 1.00 92.31 70 VAL A CA 1
ATOM 583 C C . VAL A 1 70 ? -0.870 1.931 0.579 1.00 92.31 70 VAL A C 1
ATOM 585 O O . VAL A 1 70 ? -2.089 1.812 0.499 1.00 92.31 70 VAL A O 1
ATOM 588 N N . LEU A 1 71 ? -0.184 2.749 -0.226 1.00 90.44 71 LEU A N 1
ATOM 589 C CA . LEU A 1 71 ? -0.841 3.637 -1.197 1.00 90.44 71 LEU A CA 1
ATOM 590 C C . LEU A 1 71 ? -1.676 2.866 -2.230 1.00 90.44 71 LEU A C 1
ATOM 592 O O . LEU A 1 71 ? -2.803 3.244 -2.547 1.00 90.44 71 LEU A O 1
ATOM 596 N N . ALA A 1 72 ? -1.137 1.772 -2.774 1.00 91.00 72 ALA A N 1
ATOM 597 C CA . ALA A 1 72 ? -1.877 0.941 -3.721 1.00 91.00 72 ALA A CA 1
ATOM 598 C C . ALA A 1 72 ? -3.123 0.318 -3.075 1.00 91.00 72 ALA A C 1
ATOM 600 O O . ALA A 1 72 ? -4.165 0.207 -3.718 1.00 91.00 72 ALA A O 1
ATOM 601 N N . TYR A 1 73 ? -3.026 -0.081 -1.809 1.00 88.25 73 TYR A N 1
ATOM 602 C CA . TYR A 1 73 ? -4.142 -0.645 -1.067 1.00 88.25 73 TYR A CA 1
ATOM 603 C C . TYR A 1 73 ? -5.253 0.380 -0.834 1.00 88.25 73 TYR A C 1
ATOM 605 O O . TYR A 1 73 ? -6.407 0.084 -1.136 1.00 88.25 73 TYR A O 1
ATOM 613 N N . GLU A 1 74 ? -4.907 1.587 -0.384 1.00 87.00 74 GLU A N 1
ATOM 614 C CA . GLU A 1 74 ? -5.860 2.688 -0.184 1.00 87.00 74 GLU A CA 1
ATOM 615 C C . GLU A 1 74 ? -6.656 3.010 -1.454 1.00 87.00 74 GLU A C 1
ATOM 617 O O . GLU A 1 74 ? -7.859 3.241 -1.384 1.00 87.00 74 GLU A O 1
ATOM 622 N N . ASN A 1 75 ? -6.003 2.966 -2.618 1.00 85.00 75 ASN A N 1
ATOM 623 C CA . ASN A 1 75 ? -6.640 3.271 -3.901 1.00 85.00 75 ASN A CA 1
ATOM 624 C C . ASN A 1 75 ? -7.453 2.103 -4.477 1.00 85.00 75 ASN A C 1
ATOM 626 O O . ASN A 1 75 ? -8.425 2.321 -5.194 1.00 85.00 75 ASN A O 1
ATOM 630 N N . CYS A 1 76 ? -7.069 0.856 -4.194 1.00 80.69 76 CYS A N 1
ATOM 631 C CA . CYS A 1 76 ? -7.825 -0.317 -4.638 1.00 80.69 76 CYS A CA 1
ATOM 632 C C . CYS A 1 76 ? -9.041 -0.627 -3.759 1.00 80.69 76 CYS A C 1
ATOM 634 O O . CYS A 1 76 ? -9.909 -1.386 -4.192 1.00 80.69 76 CYS A O 1
ATOM 636 N N . ARG A 1 77 ? -9.072 -0.144 -2.513 1.00 79.56 77 ARG A N 1
ATOM 637 C CA . ARG A 1 77 ? -10.120 -0.506 -1.561 1.00 79.56 77 ARG A CA 1
ATOM 638 C C . ARG A 1 77 ? -11.409 0.247 -1.883 1.00 79.56 77 ARG A C 1
ATOM 640 O O . ARG A 1 77 ? -11.430 1.472 -1.923 1.00 79.56 77 ARG A O 1
ATOM 647 N N . ASP A 1 78 ? -12.497 -0.495 -2.068 1.00 84.94 78 ASP A N 1
ATOM 648 C CA . ASP A 1 78 ? -13.826 0.098 -2.198 1.00 84.94 78 ASP A CA 1
ATOM 649 C C . ASP A 1 78 ? -14.209 0.789 -0.880 1.00 84.94 78 ASP A C 1
ATOM 651 O O . ASP A 1 78 ? -14.260 0.165 0.185 1.00 84.94 78 ASP A O 1
ATOM 655 N N . ARG A 1 79 ? -14.470 2.098 -0.963 1.00 85.44 79 ARG A N 1
ATOM 656 C CA . ARG A 1 79 ? -14.838 2.944 0.177 1.00 85.44 79 ARG A CA 1
ATOM 657 C C . ARG A 1 79 ? -16.137 2.496 0.838 1.00 85.44 79 ARG A C 1
ATOM 659 O O . ARG A 1 79 ? -16.233 2.548 2.064 1.00 85.44 79 ARG A O 1
ATOM 666 N N . HIS A 1 80 ? -17.122 2.061 0.057 1.00 88.12 80 HIS A N 1
ATOM 667 C CA . HIS A 1 80 ? -18.418 1.643 0.588 1.00 88.12 80 HIS A CA 1
ATOM 668 C C . HIS A 1 80 ? -18.307 0.304 1.308 1.00 88.12 80 HIS A C 1
ATOM 670 O O . HIS A 1 80 ? -18.810 0.159 2.424 1.00 88.12 80 HIS A O 1
ATOM 676 N N . LEU A 1 81 ? -17.588 -0.646 0.704 1.00 88.06 81 LEU A N 1
ATOM 677 C CA . LEU A 1 81 ? -17.309 -1.934 1.330 1.00 88.06 81 LEU A CA 1
ATOM 678 C C . LEU A 1 81 ? -16.503 -1.755 2.621 1.00 88.06 81 LEU A C 1
ATOM 680 O O . LEU A 1 81 ? -16.864 -2.328 3.645 1.00 88.06 81 LEU A O 1
ATOM 684 N N . PHE A 1 82 ? -15.478 -0.898 2.606 1.00 86.62 82 PHE A N 1
ATOM 685 C CA . PHE A 1 82 ? -14.683 -0.611 3.799 1.00 86.62 82 PHE A CA 1
ATOM 686 C C . PHE A 1 82 ? -15.512 0.006 4.926 1.00 86.62 82 PHE A C 1
ATOM 688 O O . PHE A 1 82 ? -15.406 -0.427 6.071 1.00 86.62 82 PHE A O 1
ATOM 695 N N . LYS A 1 83 ? -16.370 0.983 4.612 1.00 90.94 83 LYS A N 1
ATOM 696 C CA . LYS A 1 83 ? -17.250 1.597 5.612 1.00 90.94 83 LYS A CA 1
ATOM 697 C C . LYS A 1 83 ? -18.136 0.545 6.286 1.00 90.94 83 LYS A C 1
ATOM 699 O O . LYS A 1 83 ? -18.227 0.517 7.510 1.00 90.94 83 LYS A O 1
ATOM 704 N N . ARG A 1 84 ? -18.716 -0.359 5.493 1.00 93.62 84 ARG A N 1
ATOM 705 C CA . ARG A 1 84 ? -19.542 -1.457 6.004 1.00 93.62 84 ARG A CA 1
ATOM 706 C C . ARG A 1 84 ? -18.745 -2.420 6.889 1.00 93.62 84 ARG A C 1
ATOM 708 O O . ARG A 1 84 ? -19.242 -2.836 7.930 1.00 93.62 84 ARG A O 1
ATOM 715 N N . GLU A 1 85 ? -17.513 -2.757 6.510 1.00 92.88 85 GLU A N 1
ATOM 716 C CA . GLU A 1 85 ? -16.618 -3.564 7.352 1.00 92.88 85 GLU A CA 1
ATOM 717 C C . GLU A 1 85 ? -16.315 -2.875 8.689 1.00 92.88 85 GLU A C 1
ATOM 719 O O . GLU A 1 85 ? -16.344 -3.532 9.727 1.00 92.88 85 GLU A O 1
ATOM 724 N N . CYS A 1 86 ? -16.070 -1.560 8.692 1.00 92.44 86 CYS A N 1
ATOM 725 C CA . CYS A 1 86 ? -15.851 -0.795 9.921 1.00 92.44 86 CYS A CA 1
ATOM 726 C C . CYS A 1 86 ? -17.082 -0.792 10.835 1.00 92.44 86 CYS A C 1
ATOM 728 O O . CYS A 1 86 ? -16.934 -0.941 12.046 1.00 92.44 86 CYS A O 1
ATOM 730 N N . GLU A 1 87 ? -18.283 -0.647 10.275 1.00 96.31 87 GLU A N 1
ATOM 731 C CA . GLU A 1 87 ? -19.539 -0.713 11.033 1.00 96.31 87 GLU A CA 1
ATOM 732 C C . GLU A 1 87 ? -19.727 -2.095 11.674 1.00 96.31 87 GLU A C 1
ATOM 734 O O . GLU A 1 87 ? -19.985 -2.188 12.875 1.00 96.31 87 GLU A O 1
ATOM 739 N N . LEU A 1 88 ? -19.519 -3.168 10.903 1.00 95.75 88 LEU A N 1
ATOM 740 C CA . LEU A 1 88 ? -19.579 -4.545 11.406 1.00 95.75 88 LEU A CA 1
ATOM 741 C C . LEU A 1 88 ? -18.516 -4.811 12.475 1.00 95.75 88 LEU A C 1
ATOM 743 O O . LEU A 1 88 ? -18.806 -5.443 13.489 1.00 95.75 88 LEU A O 1
ATOM 747 N N . TYR A 1 89 ? -17.298 -4.305 12.279 1.00 93.94 89 TYR A N 1
ATOM 748 C CA . TYR A 1 89 ? -16.236 -4.412 13.273 1.00 93.94 89 TYR A CA 1
ATOM 749 C C . TYR A 1 89 ? -16.594 -3.662 14.557 1.00 93.94 89 TYR A C 1
ATOM 751 O O . TYR A 1 89 ? -16.383 -4.192 15.641 1.00 93.94 89 TYR A O 1
ATOM 759 N N . GLY A 1 90 ? -17.181 -2.468 14.457 1.00 96.12 90 GLY A N 1
ATOM 760 C CA . GLY A 1 90 ? -17.658 -1.711 15.615 1.00 96.12 90 GLY A CA 1
ATOM 761 C C . GLY A 1 90 ? -18.747 -2.455 16.390 1.00 96.12 90 GLY A C 1
ATOM 762 O O . GLY A 1 90 ? -18.681 -2.530 17.615 1.00 96.12 90 GLY A O 1
ATOM 763 N N . GLN A 1 91 ? -19.700 -3.072 15.687 1.00 96.50 91 GLN A N 1
ATOM 764 C CA . GLN A 1 91 ? -20.732 -3.919 16.300 1.00 96.50 91 GLN A CA 1
ATOM 765 C C . GLN A 1 91 ? -20.120 -5.144 16.993 1.00 96.50 91 GLN A C 1
ATOM 767 O O . GLN A 1 91 ? -20.443 -5.447 18.144 1.00 96.50 91 GLN A O 1
ATOM 772 N N . TRP A 1 92 ? -19.193 -5.826 16.319 1.00 95.56 92 TRP A N 1
ATOM 773 C CA . TRP A 1 92 ? -18.472 -6.961 16.890 1.00 95.56 92 TRP A CA 1
ATOM 774 C C . TRP A 1 92 ? -17.655 -6.559 18.123 1.00 95.56 92 TRP A C 1
ATOM 776 O O . TRP A 1 92 ? -17.693 -7.263 19.131 1.00 95.56 92 TRP A O 1
ATOM 786 N N . LEU A 1 93 ? -16.976 -5.407 18.075 1.00 93.19 93 LEU A N 1
ATOM 787 C CA . LEU A 1 93 ? -16.175 -4.868 19.173 1.00 93.19 93 LEU A CA 1
ATOM 788 C C . LEU A 1 93 ? -17.050 -4.505 20.378 1.00 93.19 93 LEU A C 1
ATOM 790 O O . LEU A 1 93 ? -16.666 -4.783 21.507 1.00 93.19 93 LEU A O 1
ATOM 794 N N . ALA A 1 94 ? -18.244 -3.954 20.146 1.00 92.44 94 ALA A N 1
ATOM 795 C CA . ALA A 1 94 ? -19.223 -3.685 21.201 1.00 92.44 94 ALA A CA 1
ATOM 796 C C . ALA A 1 94 ? -19.760 -4.968 21.862 1.00 92.44 94 ALA A C 1
ATOM 798 O O . ALA A 1 94 ? -20.187 -4.935 23.012 1.00 92.44 94 ALA A O 1
ATOM 799 N N . THR A 1 95 ? -19.719 -6.094 21.146 1.00 91.62 95 THR A N 1
ATOM 800 C CA . THR A 1 95 ? -20.119 -7.412 21.665 1.00 91.62 95 THR A CA 1
ATOM 801 C C . THR A 1 95 ? -18.972 -8.111 22.408 1.00 91.62 95 THR A C 1
ATOM 803 O O . THR A 1 95 ? -19.192 -9.135 23.054 1.00 91.62 95 THR A O 1
ATOM 806 N N . GLN A 1 96 ? -17.739 -7.588 22.338 1.00 91.12 96 GLN A N 1
ATOM 807 C CA . GLN A 1 96 ? -16.617 -8.183 23.058 1.00 91.12 96 GLN A CA 1
ATOM 808 C C . GLN A 1 96 ? -16.783 -7.999 24.571 1.00 91.12 96 GLN A C 1
ATOM 810 O O . GLN A 1 96 ? -17.097 -6.896 25.030 1.00 91.12 96 GLN A O 1
ATOM 815 N N . PRO A 1 97 ? -16.528 -9.048 25.372 1.00 88.25 97 PRO A N 1
ATOM 816 C CA . PRO A 1 97 ? -16.437 -8.886 26.811 1.00 88.25 97 PRO A CA 1
ATOM 817 C C . PRO A 1 97 ? -15.264 -7.951 27.156 1.00 88.25 97 PRO A C 1
ATOM 819 O O . PRO A 1 97 ? -14.300 -7.854 26.387 1.00 88.25 97 PRO A O 1
ATOM 822 N N . PRO A 1 98 ? -15.305 -7.268 28.315 1.00 82.94 98 PRO A N 1
ATOM 823 C CA . PRO A 1 98 ? -14.178 -6.480 28.788 1.00 82.94 98 PRO A CA 1
ATOM 824 C C . PRO A 1 98 ? -12.894 -7.310 28.744 1.00 82.94 98 PRO A C 1
ATOM 826 O O . PRO A 1 98 ? -12.836 -8.397 29.312 1.00 82.94 98 PRO A O 1
ATOM 829 N N . SER A 1 99 ? -11.847 -6.794 28.096 1.00 85.12 99 SER A N 1
ATOM 830 C CA . SER A 1 99 ? -10.561 -7.504 27.994 1.00 85.12 99 SER A CA 1
ATOM 831 C C . SER A 1 99 ? -9.886 -7.717 29.353 1.00 85.12 99 SER A C 1
ATOM 833 O O . SER A 1 99 ? -8.937 -8.487 29.459 1.00 85.12 99 SER A O 1
ATOM 835 N N . VAL A 1 100 ? -10.363 -7.015 30.385 1.00 88.12 100 VAL A N 1
ATOM 836 C CA . VAL A 1 100 ? -9.924 -7.139 31.770 1.00 88.12 100 VAL A CA 1
ATOM 837 C C . VAL A 1 100 ? -11.145 -7.365 32.646 1.00 88.12 100 VAL A C 1
ATOM 839 O O . VAL A 1 100 ? -12.120 -6.612 32.575 1.00 88.12 100 VAL A O 1
ATOM 842 N N . GLU A 1 101 ? -11.059 -8.368 33.511 1.00 83.31 101 GLU A N 1
ATOM 843 C CA . GLU A 1 101 ? -12.077 -8.657 34.509 1.00 83.31 101 GLU A CA 1
ATOM 844 C C . GLU A 1 101 ? -12.165 -7.505 35.521 1.00 83.31 101 GLU A C 1
ATOM 846 O O . GLU A 1 101 ? -11.267 -7.271 36.335 1.00 83.31 101 GLU A O 1
ATOM 851 N N . ARG A 1 102 ? -13.246 -6.725 35.434 1.00 81.69 102 ARG A N 1
ATOM 852 C CA . ARG A 1 102 ? -13.521 -5.631 36.366 1.00 81.69 102 ARG A CA 1
ATOM 853 C C . ARG A 1 102 ? -14.218 -6.197 37.594 1.00 81.69 102 ARG A C 1
ATOM 855 O O . ARG A 1 102 ? -15.381 -6.582 37.522 1.00 81.69 102 ARG A O 1
ATOM 862 N N . ARG A 1 103 ? -13.519 -6.213 38.731 1.00 83.31 103 ARG A N 1
ATOM 863 C CA . ARG A 1 103 ? -14.141 -6.534 40.021 1.00 83.31 103 ARG A CA 1
ATOM 864 C C . ARG A 1 103 ? -15.246 -5.519 40.321 1.00 83.31 103 ARG A C 1
ATOM 866 O O . ARG A 1 103 ? -15.030 -4.313 40.204 1.00 83.31 103 ARG A O 1
ATOM 873 N N . ALA A 1 104 ? -16.416 -6.010 40.719 1.00 83.75 104 ALA A N 1
ATOM 874 C CA . ALA A 1 104 ? -17.484 -5.169 41.236 1.00 83.75 104 ALA A CA 1
ATOM 875 C C . ALA A 1 104 ? -17.096 -4.712 42.649 1.00 83.75 104 ALA A C 1
ATOM 877 O O . ALA A 1 104 ? -17.152 -5.491 43.599 1.00 83.75 104 ALA A O 1
ATOM 878 N N . TYR A 1 105 ? -16.642 -3.467 42.778 1.00 84.62 105 TYR A N 1
ATOM 879 C CA . TYR A 1 105 ? -16.411 -2.858 44.083 1.00 84.62 105 TYR A CA 1
ATOM 880 C C . TYR A 1 105 ? -17.710 -2.217 44.580 1.00 84.62 105 TYR A C 1
ATOM 882 O O . TYR A 1 105 ? -18.419 -1.600 43.780 1.00 84.62 105 TYR A O 1
ATOM 890 N N . PRO A 1 106 ? -18.034 -2.324 45.878 1.00 86.06 106 PRO A N 1
ATOM 891 C CA . PRO A 1 106 ? -19.139 -1.568 46.445 1.00 86.06 106 PRO A CA 1
ATOM 892 C C . PRO A 1 106 ? -18.882 -0.068 46.263 1.00 86.06 106 PRO A C 1
ATOM 894 O O . PRO A 1 106 ? -17.774 0.419 46.503 1.00 86.06 106 PRO A O 1
ATOM 897 N N . THR A 1 107 ? -19.905 0.667 45.823 1.00 84.25 107 THR A N 1
ATOM 898 C CA . THR A 1 107 ? -19.840 2.127 45.732 1.00 84.25 107 THR A CA 1
ATOM 899 C C . THR A 1 107 ? -19.576 2.688 47.132 1.00 84.25 107 THR A C 1
ATOM 901 O O . THR A 1 107 ? -20.329 2.361 48.053 1.00 84.25 107 THR A O 1
ATOM 904 N N . PRO A 1 108 ? -18.525 3.503 47.338 1.00 83.88 108 PRO A N 1
ATOM 905 C CA . PRO A 1 108 ? -18.259 4.074 48.651 1.00 83.88 108 PRO A CA 1
ATOM 906 C C . PRO A 1 108 ? -19.437 4.963 49.070 1.00 83.88 108 PRO A C 1
ATOM 908 O O . PRO A 1 108 ? -19.780 5.919 48.379 1.00 83.88 108 PRO A O 1
ATOM 911 N N . VAL A 1 109 ? -20.067 4.624 50.200 1.00 82.25 109 VAL A N 1
ATOM 912 C CA . VAL A 1 109 ? -21.308 5.256 50.699 1.00 82.25 109 VAL A CA 1
ATOM 913 C C . VAL A 1 109 ? -21.055 6.642 51.306 1.00 82.25 109 VAL A C 1
ATOM 915 O O . VAL A 1 109 ? -21.979 7.414 51.544 1.00 82.25 109 VAL A O 1
ATOM 918 N N . GLY A 1 110 ? -19.796 7.008 51.527 1.00 77.88 110 GLY A N 1
ATOM 919 C CA . GLY A 1 110 ? -19.454 8.329 52.022 1.00 77.88 110 GLY A CA 1
ATOM 920 C C . GLY A 1 110 ? -17.961 8.500 52.213 1.00 77.88 110 GLY A C 1
ATOM 921 O O . GLY A 1 110 ? -17.222 7.544 52.442 1.00 77.88 110 GLY A O 1
ATOM 922 N N . VAL A 1 111 ? -17.524 9.750 52.127 1.00 79.00 111 VAL A N 1
ATOM 923 C CA . VAL A 1 111 ? -16.196 10.158 52.572 1.00 79.00 111 VAL A CA 1
ATOM 924 C C . VAL A 1 111 ? -16.310 10.458 54.061 1.00 79.00 111 VAL A C 1
ATOM 926 O O . VAL A 1 111 ? -17.106 11.310 54.461 1.00 79.00 111 VAL A O 1
ATOM 929 N N . MET A 1 112 ? -15.545 9.748 54.890 1.00 78.19 112 MET A N 1
ATOM 930 C CA . MET A 1 112 ? -15.485 10.033 56.321 1.00 78.19 112 MET A CA 1
ATOM 931 C C . MET A 1 112 ? -14.969 11.466 56.499 1.00 78.19 112 MET A C 1
ATOM 933 O O . MET A 1 112 ? -13.901 11.814 55.989 1.00 78.19 112 MET A O 1
ATOM 937 N N . LYS A 1 113 ? -15.749 12.325 57.166 1.00 73.44 113 LYS A N 1
ATOM 938 C CA . LYS A 1 113 ? -15.275 13.669 57.513 1.00 73.44 113 LYS A CA 1
ATOM 939 C C . LYS A 1 113 ? -14.097 13.504 58.473 1.00 73.44 113 LYS A C 1
ATOM 941 O O . LYS A 1 113 ? -14.183 12.704 59.402 1.00 73.44 113 LYS A O 1
ATOM 946 N N . ARG A 1 114 ? -13.003 14.233 58.227 1.00 76.00 114 ARG A N 1
ATOM 947 C CA . ARG A 1 114 ? -11.875 14.288 59.169 1.00 76.00 114 ARG A CA 1
ATOM 948 C C . ARG A 1 114 ? -12.379 14.747 60.535 1.00 76.00 114 ARG A C 1
ATOM 950 O O . ARG A 1 114 ? -13.306 15.561 60.598 1.00 76.00 114 ARG A O 1
ATOM 957 N N . SER A 1 115 ? -11.790 14.206 61.598 1.00 74.00 115 SER A N 1
ATOM 958 C CA . SER A 1 115 ? -12.099 14.642 62.954 1.00 74.00 115 SER A CA 1
ATOM 959 C C . SER A 1 115 ? -11.738 16.132 63.091 1.00 74.00 115 SER A C 1
ATOM 961 O O . SER A 1 115 ? -10.808 16.612 62.437 1.00 74.00 115 SER A O 1
ATOM 963 N N . PRO A 1 116 ? -12.472 16.903 63.907 1.00 65.50 116 PRO A N 1
ATOM 964 C CA . PRO A 1 116 ? -12.115 18.293 64.180 1.00 65.50 116 PRO A CA 1
ATOM 965 C C . PRO A 1 116 ? -10.748 18.415 64.873 1.00 65.50 116 PRO A C 1
ATOM 967 O O . PRO A 1 116 ? 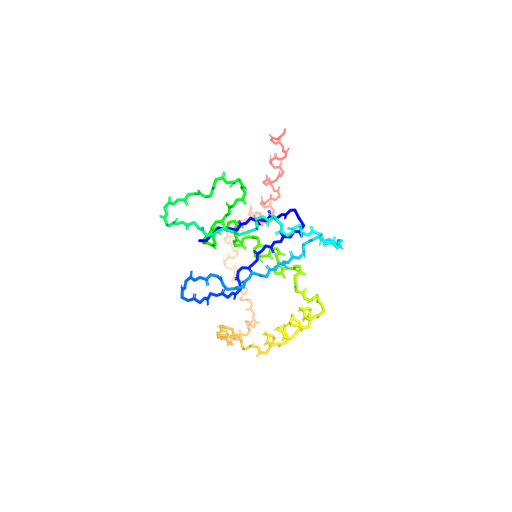-10.101 19.444 64.741 1.00 65.50 116 PRO A O 1
ATOM 970 N N . GLU A 1 117 ? -10.274 17.361 65.539 1.00 63.25 117 GLU A N 1
ATOM 971 C CA . GLU A 1 117 ? -8.947 17.292 66.162 1.00 63.25 117 GLU A CA 1
ATOM 972 C C . GLU A 1 117 ? -7.821 17.359 65.113 1.00 63.25 117 GLU A C 1
ATOM 974 O O . GLU A 1 117 ? -6.859 18.100 65.300 1.00 63.25 117 GLU A O 1
ATOM 979 N N . ASP A 1 118 ? -8.006 16.721 63.948 1.00 57.28 118 ASP A N 1
ATOM 980 C CA . ASP A 1 118 ? -7.092 16.824 62.796 1.00 57.28 118 ASP A CA 1
ATOM 981 C C . ASP A 1 118 ? -7.191 18.181 62.065 1.00 57.28 118 ASP A C 1
ATOM 983 O O . ASP A 1 118 ? -6.354 18.509 61.220 1.00 57.28 118 ASP A O 1
ATOM 987 N N . ALA A 1 119 ? -8.236 18.971 62.343 1.00 56.09 119 ALA A N 1
ATOM 988 C CA . ALA A 1 119 ? -8.437 20.305 61.775 1.00 56.09 119 ALA A CA 1
ATOM 989 C C . ALA A 1 119 ? -7.815 21.420 62.634 1.00 56.09 119 ALA A C 1
ATOM 991 O O . ALA A 1 119 ? -7.587 22.516 62.123 1.00 56.09 119 ALA A O 1
ATOM 992 N N . LEU A 1 120 ? -7.507 21.149 63.908 1.00 53.31 120 LEU A N 1
ATOM 993 C CA . LEU A 1 120 ? -6.863 22.112 64.810 1.00 53.31 120 LEU A CA 1
ATOM 994 C C . LEU A 1 120 ? -5.354 22.273 64.551 1.00 53.31 120 LEU A C 1
ATOM 996 O O . LEU A 1 120 ? -4.783 23.274 64.970 1.00 53.31 120 LEU A O 1
ATOM 1000 N N . ASP A 1 121 ? -4.727 21.362 63.794 1.00 52.66 121 ASP A N 1
ATOM 1001 C CA . ASP A 1 121 ? -3.354 21.533 63.273 1.00 52.66 121 ASP A CA 1
ATOM 1002 C C . ASP A 1 121 ? -3.311 22.302 61.930 1.00 52.66 121 ASP A C 1
ATOM 1004 O O . ASP A 1 121 ? -2.289 22.408 61.240 1.00 52.66 121 ASP A O 1
ATOM 1008 N N . VAL A 1 122 ? -4.444 22.879 61.520 1.00 54.59 122 VAL A N 1
ATOM 1009 C CA . VAL A 1 122 ? -4.486 23.845 60.425 1.00 54.59 122 VAL A CA 1
ATOM 1010 C C . VAL A 1 122 ? -4.331 25.227 61.038 1.00 54.59 122 VAL A C 1
ATOM 1012 O O . VAL A 1 122 ? -5.306 25.918 61.327 1.00 54.59 122 VAL A O 1
ATOM 1015 N N . SER A 1 123 ? -3.072 25.632 61.231 1.00 55.78 123 SER A N 1
ATOM 1016 C CA . SER A 1 123 ? -2.739 27.038 61.442 1.00 55.78 123 SER A CA 1
ATOM 1017 C C . SER A 1 123 ? -3.521 27.889 60.437 1.00 55.78 123 SER A C 1
ATOM 1019 O O . SER A 1 123 ? -3.587 27.562 59.247 1.00 55.78 123 SER A O 1
ATOM 1021 N N . ALA A 1 124 ? -4.126 28.975 60.922 1.00 54.03 124 ALA A N 1
ATOM 1022 C CA . ALA A 1 124 ? -5.026 29.863 60.181 1.00 54.03 124 ALA A CA 1
ATOM 1023 C C . ALA A 1 124 ? -4.385 30.569 58.960 1.00 54.03 124 ALA A C 1
ATOM 1025 O O . ALA A 1 124 ? -4.988 31.459 58.373 1.00 54.03 124 ALA A O 1
ATOM 1026 N N . ASP A 1 125 ? -3.179 30.155 58.565 1.00 58.28 125 ASP A N 1
ATOM 1027 C CA . ASP A 1 125 ? -2.333 30.773 57.547 1.00 58.28 125 ASP A CA 1
ATOM 1028 C C . ASP A 1 125 ? -2.083 29.861 56.325 1.00 58.28 125 ASP A C 1
ATOM 1030 O O . ASP A 1 125 ? -1.340 30.192 55.398 1.00 58.28 125 ASP A O 1
ATOM 1034 N N . ARG A 1 126 ? -2.701 28.672 56.272 1.00 64.06 126 ARG A N 1
ATOM 1035 C CA . ARG A 1 126 ? -2.585 27.776 55.111 1.00 64.06 126 ARG A CA 1
ATOM 1036 C C . ARG A 1 126 ? -3.647 28.106 54.062 1.00 64.06 126 ARG A C 1
ATOM 1038 O O . ARG A 1 126 ? -4.744 27.557 54.088 1.00 64.06 126 ARG A O 1
ATOM 1045 N N . LEU A 1 127 ? -3.268 28.919 53.071 1.00 69.56 127 LEU A N 1
ATOM 1046 C CA . LEU A 1 127 ? -4.003 29.030 51.804 1.00 69.56 127 LEU A CA 1
ATOM 1047 C C . LEU A 1 127 ? -4.340 27.628 51.269 1.00 69.56 127 LEU A C 1
ATOM 1049 O O . LEU A 1 127 ? -3.474 26.736 51.252 1.00 69.56 127 LEU A O 1
ATOM 1053 N N . ALA A 1 128 ? -5.584 27.452 50.813 1.00 77.44 128 ALA A N 1
ATOM 1054 C CA . ALA A 1 128 ? -6.005 26.267 50.073 1.00 77.44 128 ALA A CA 1
ATOM 1055 C C . ALA A 1 128 ? -5.081 26.052 48.865 1.00 77.44 128 ALA A C 1
ATOM 1057 O O . ALA A 1 128 ? -4.497 27.007 48.353 1.00 77.44 128 ALA A O 1
ATOM 1058 N N . CYS A 1 129 ? -4.952 24.812 48.379 1.00 69.88 129 CYS A N 1
ATOM 1059 C CA . CYS A 1 129 ? -4.071 24.513 47.245 1.00 69.88 129 CYS A CA 1
ATOM 1060 C C . CYS A 1 129 ? -4.326 25.447 46.050 1.00 69.88 129 CYS A C 1
ATOM 1062 O O . CYS A 1 129 ? -3.366 25.922 45.461 1.00 69.88 129 CYS A O 1
ATOM 1064 N N . ALA A 1 130 ? -5.589 25.780 45.760 1.00 77.62 130 ALA A N 1
ATOM 1065 C CA . ALA A 1 130 ? -5.956 26.760 44.735 1.00 77.62 130 ALA A CA 1
ATOM 1066 C C . ALA A 1 130 ? -5.393 28.168 45.019 1.00 77.62 130 ALA A C 1
ATOM 1068 O O . ALA A 1 130 ? -4.697 28.721 44.177 1.00 77.62 130 ALA A O 1
ATOM 1069 N N . GLY A 1 131 ? -5.580 28.696 46.233 1.00 79.88 131 GLY A N 1
ATOM 1070 C CA . GLY A 1 131 ? -5.051 30.012 46.616 1.00 79.88 131 GLY A CA 1
ATOM 1071 C C . GLY A 1 131 ? -3.518 30.077 46.650 1.00 79.88 131 GLY A C 1
ATOM 1072 O O . GLY A 1 131 ? -2.934 31.134 46.431 1.00 79.88 131 GLY A O 1
ATOM 1073 N N . ARG A 1 132 ? -2.828 28.947 46.874 1.00 78.12 132 ARG A N 1
ATOM 1074 C CA . ARG A 1 132 ? -1.362 28.882 46.721 1.00 78.12 132 ARG A CA 1
ATOM 1075 C C . ARG A 1 132 ? -0.936 29.026 45.264 1.00 78.12 132 ARG A C 1
ATOM 1077 O O . ARG A 1 132 ? 0.064 29.685 45.002 1.00 78.12 132 ARG A O 1
ATOM 1084 N N . TRP A 1 133 ? -1.675 28.416 44.339 1.00 75.00 133 TRP A N 1
ATOM 1085 C CA . TRP A 1 133 ? -1.387 28.504 42.908 1.00 75.00 133 TRP A CA 1
ATOM 1086 C C . TRP A 1 133 ? -1.635 29.905 42.354 1.00 75.00 133 TRP A C 1
ATOM 1088 O O . TRP A 1 133 ? -0.797 30.394 41.605 1.00 75.00 133 TRP A O 1
ATOM 1098 N N . GLU A 1 134 ? -2.710 30.576 42.773 1.00 83.38 134 GLU A N 1
ATOM 1099 C CA . GLU A 1 134 ? -2.976 31.973 42.393 1.00 83.38 134 GLU A CA 1
ATOM 1100 C C . GLU A 1 134 ? -1.835 32.898 42.826 1.00 83.38 134 GLU A C 1
ATOM 1102 O O . GLU A 1 134 ? -1.295 33.641 42.013 1.00 83.38 134 GLU A O 1
ATOM 1107 N N . LYS A 1 135 ? -1.359 32.761 44.068 1.00 82.69 135 LYS A N 1
ATOM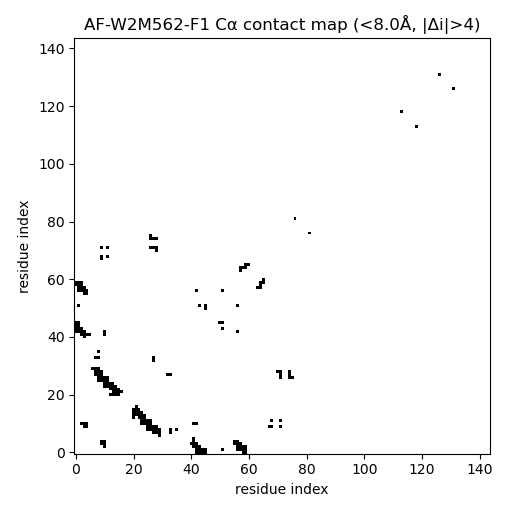 1108 C CA . LYS A 1 135 ? -0.241 33.566 44.575 1.00 82.69 135 LYS A CA 1
ATOM 1109 C C . LYS A 1 135 ? 1.068 33.322 43.813 1.00 82.69 135 LYS A C 1
ATOM 1111 O O . LYS A 1 135 ? 1.836 34.255 43.606 1.00 82.69 135 LYS A O 1
ATOM 1116 N N . ILE A 1 136 ? 1.327 32.079 43.396 1.00 82.81 136 ILE A N 1
ATOM 1117 C CA . ILE A 1 136 ? 2.498 31.726 42.575 1.00 82.81 136 ILE A CA 1
ATOM 1118 C C . ILE A 1 136 ? 2.402 32.363 41.182 1.00 82.81 136 ILE A C 1
ATOM 1120 O O . ILE A 1 136 ? 3.412 32.844 40.670 1.00 82.81 136 ILE A O 1
ATOM 1124 N N . LEU A 1 137 ? 1.212 32.377 40.577 1.00 80.62 137 LEU A N 1
ATOM 1125 C CA . LEU A 1 137 ? 0.988 32.999 39.270 1.00 80.62 137 LEU A CA 1
ATOM 1126 C C . LEU A 1 137 ? 1.160 34.520 39.335 1.00 80.62 137 LEU A C 1
ATOM 1128 O O . LEU A 1 137 ? 1.908 35.071 38.534 1.00 80.62 137 LEU A O 1
ATOM 1132 N N . GLU A 1 138 ? 0.579 35.178 40.340 1.00 84.50 138 GLU A N 1
ATOM 1133 C CA . GLU A 1 138 ? 0.743 36.624 40.543 1.00 84.50 138 GLU A CA 1
ATOM 1134 C C . GLU A 1 138 ? 2.197 37.034 40.807 1.00 84.50 138 GLU A C 1
ATOM 1136 O O . GLU A 1 138 ? 2.621 38.122 40.424 1.00 84.50 138 GLU A O 1
ATOM 1141 N N . GLN A 1 139 ? 2.974 36.196 41.502 1.00 80.38 139 GLN A N 1
ATOM 1142 C CA . GLN A 1 139 ? 4.396 36.461 41.726 1.00 80.38 139 GLN A CA 1
ATOM 1143 C C . GLN A 1 139 ? 5.169 36.423 40.404 1.00 80.38 139 GLN A C 1
ATOM 1145 O O . GLN A 1 139 ? 6.000 37.285 40.154 1.00 80.38 139 GLN A O 1
ATOM 1150 N N . ARG A 1 140 ? 4.842 35.456 39.541 1.00 77.38 140 ARG A N 1
ATOM 1151 C CA . ARG A 1 140 ? 5.482 35.278 38.238 1.00 77.38 140 ARG A CA 1
ATOM 1152 C C . ARG A 1 140 ? 5.163 36.412 37.262 1.00 77.38 140 ARG A C 1
ATOM 1154 O O . ARG A 1 140 ? 6.046 36.802 36.518 1.00 77.38 140 ARG A O 1
ATOM 1161 N N . GLU A 1 141 ? 3.944 36.947 37.295 1.00 79.38 141 GLU A N 1
ATOM 1162 C CA . GLU A 1 141 ? 3.553 38.115 36.487 1.00 79.38 141 GLU A CA 1
ATOM 1163 C C . GLU A 1 141 ? 4.182 39.430 36.974 1.00 79.38 141 GLU A C 1
ATOM 1165 O O . GLU A 1 141 ? 4.283 40.375 36.203 1.00 79.38 141 GLU A O 1
ATOM 1170 N N . ARG A 1 142 ? 4.594 39.519 38.247 1.00 71.56 142 ARG A N 1
ATOM 1171 C CA . ARG A 1 142 ? 5.307 40.692 38.785 1.00 71.56 142 ARG A CA 1
ATOM 1172 C C . ARG A 1 142 ? 6.808 40.684 38.494 1.00 71.56 142 ARG A C 1
ATOM 1174 O O . ARG A 1 142 ? 7.425 41.744 38.547 1.00 71.56 142 ARG A O 1
ATOM 1181 N N . ASP A 1 143 ? 7.372 39.503 38.257 1.00 67.50 143 ASP A N 1
ATOM 1182 C CA . ASP A 1 143 ? 8.801 39.291 38.004 1.00 67.50 143 ASP A CA 1
ATOM 1183 C C . ASP A 1 143 ? 9.145 39.271 36.489 1.00 67.50 143 ASP A C 1
ATOM 1185 O O . ASP A 1 143 ? 10.315 39.096 36.135 1.00 67.50 143 ASP A O 1
ATOM 1189 N N . GLU A 1 144 ? 8.148 39.454 35.606 1.00 62.03 144 GLU A N 1
ATOM 1190 C CA . GLU A 1 144 ? 8.272 39.713 34.152 1.00 62.03 144 GLU A CA 1
ATOM 1191 C C . GLU A 1 144 ? 8.148 41.213 33.830 1.00 62.03 144 GLU A C 1
ATOM 1193 O O . GLU A 1 144 ? 8.891 41.673 32.928 1.00 62.03 144 GLU A O 1
#

Organism: Phytophthora nicotianae (NCBI:txid4792)

Radius of gyration: 32.51 Å; Cα contacts (8 Å, |Δi|>4): 109; chains: 1; bounding box: 45×62×89 Å

Sequence (144 aa):
MWVRRTEKVIPSVTRFRRDRPVRIRLTNVSERSAYVPAFNRLAVLVLIGDLPRAVGYVRLDSKKYKDWQVLAYENCRDRHLFKRECELYGQWLATQPPSVERRAYPTPVGVMKRSPEDALDVSADRLACAGRWEKILEQRERDE

Solvent-accessible surface area (backbone atoms only — not comparable to full-atom values): 9289 Å² total; per-residue (Å²): 89,33,40,27,66,53,100,39,36,38,70,42,84,77,37,72,55,93,93,35,80,74,38,74,46,77,34,63,70,44,99,57,93,69,87,76,63,88,85,59,79,44,62,47,85,57,63,91,93,61,76,77,92,60,85,71,60,38,41,76,87,37,66,70,40,52,56,49,50,51,55,42,46,65,60,69,50,57,66,68,61,49,52,53,50,52,52,53,48,51,55,53,57,72,69,49,72,72,95,60,90,76,79,88,70,81,78,81,91,68,80,82,76,77,57,71,75,75,53,69,77,55,60,97,79,71,65,52,76,67,58,48,51,52,54,54,50,57,51,54,67,72,77,106